Protein AF-A0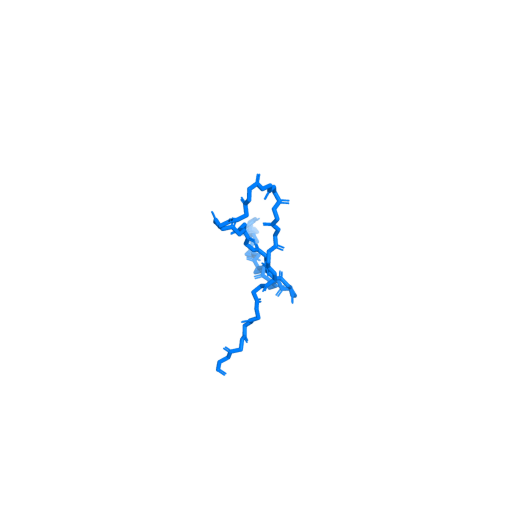A0G0RJV8-F1 (afdb_monomer_lite)

Secondary structure (DSSP, 8-state):
------------S-EEEE-TT-SS--EEEE----

pLDDT: mean 85.65, std 11.79, range [52.41, 96.19]

Organism: NCBI:txid1618551

Radius of gyration: 17.16 Å; chains: 1; bounding box: 37×23×43 Å

Sequence (34 aa):
GSAPYRFFKIVPEKFYVLDPDAKVDKRVEVNFNE

Structure (mmCIF, N/CA/C/O backbone):
data_AF-A0A0G0RJV8-F1
#
_entry.id   AF-A0A0G0RJV8-F1
#
loop_
_atom_site.group_PDB
_atom_site.id
_atom_site.type_symbol
_atom_site.label_atom_id
_atom_site.label_alt_id
_atom_site.label_comp_id
_atom_site.label_asym_id
_atom_site.label_entity_id
_atom_site.label_seq_id
_atom_site.pdbx_PDB_ins_code
_atom_site.Cartn_x
_atom_site.Cartn_y
_atom_site.Cartn_z
_atom_site.occupancy
_atom_site.B_iso_or_equiv
_atom_site.auth_seq_id
_atom_site.auth_comp_id
_atom_site.auth_asym_id
_atom_site.auth_atom_id
_atom_site.pdbx_PDB_model_num
ATOM 1 N N . GLY A 1 1 ? 24.364 11.235 -28.831 1.00 55.16 1 GLY A N 1
ATOM 2 C CA . GLY A 1 1 ? 24.313 11.665 -27.422 1.00 55.16 1 GLY A CA 1
ATOM 3 C C . GLY A 1 1 ? 23.623 10.581 -26.633 1.00 55.16 1 GLY A C 1
ATOM 4 O O . GLY A 1 1 ? 22.571 10.136 -27.073 1.00 55.16 1 GLY A O 1
ATOM 5 N N . SER A 1 2 ? 24.233 10.088 -25.556 1.00 67.31 2 SER A N 1
ATOM 6 C CA . SER A 1 2 ? 23.599 9.087 -24.695 1.00 67.31 2 SER A CA 1
ATOM 7 C C . SER A 1 2 ? 22.367 9.713 -24.043 1.00 67.31 2 SER A C 1
ATOM 9 O O . SER A 1 2 ? 22.464 10.757 -23.404 1.00 67.31 2 SER A O 1
ATOM 11 N N . ALA A 1 3 ? 21.193 9.122 -24.255 1.00 71.38 3 ALA A N 1
ATOM 12 C CA . ALA A 1 3 ? 19.981 9.573 -23.587 1.00 71.38 3 ALA A CA 1
ATOM 13 C C . ALA A 1 3 ? 20.116 9.261 -22.079 1.00 71.38 3 ALA A C 1
ATOM 15 O O . ALA A 1 3 ? 20.270 8.091 -21.727 1.00 71.38 3 ALA A O 1
ATOM 16 N N . PRO A 1 4 ? 20.100 10.267 -21.183 1.00 77.88 4 PRO A N 1
ATOM 17 C CA . PRO A 1 4 ? 20.350 10.069 -19.752 1.00 77.88 4 PRO A CA 1
ATOM 18 C C . PRO A 1 4 ? 19.117 9.568 -18.984 1.00 77.88 4 PRO A C 1
ATOM 20 O O . PRO A 1 4 ? 19.202 9.287 -17.789 1.00 77.88 4 PRO A O 1
ATOM 23 N N . TYR A 1 5 ? 17.964 9.467 -19.645 1.00 75.56 5 TYR A N 1
ATOM 24 C CA . TYR A 1 5 ? 16.703 9.127 -19.000 1.00 75.56 5 TYR A CA 1
ATOM 25 C C . TYR A 1 5 ? 16.527 7.614 -18.910 1.00 75.56 5 TYR A C 1
ATOM 27 O O . TYR A 1 5 ? 16.544 6.904 -19.915 1.00 75.56 5 TYR A O 1
ATOM 35 N N . ARG A 1 6 ? 16.345 7.126 -17.682 1.00 79.31 6 ARG A N 1
ATOM 36 C CA . ARG A 1 6 ? 15.996 5.734 -17.395 1.00 79.31 6 ARG A CA 1
ATOM 37 C C . ARG A 1 6 ? 14.531 5.671 -16.998 1.00 79.31 6 ARG A C 1
ATOM 39 O O . ARG A 1 6 ? 14.100 6.406 -16.114 1.00 79.31 6 ARG A O 1
ATOM 46 N N . PHE A 1 7 ? 13.783 4.782 -17.639 1.00 84.81 7 PHE A N 1
ATOM 47 C CA . PHE A 1 7 ? 12.440 4.439 -1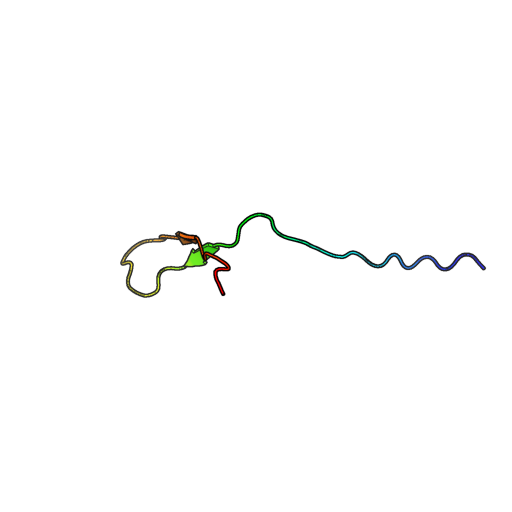7.194 1.00 84.81 7 PHE A CA 1
ATOM 48 C C . PHE A 1 7 ? 12.535 3.422 -16.062 1.00 84.81 7 PHE A C 1
ATOM 50 O O . PHE A 1 7 ? 13.255 2.430 -16.171 1.00 84.81 7 PHE A O 1
ATOM 57 N N . PHE A 1 8 ? 11.790 3.665 -14.989 1.00 86.00 8 PHE A N 1
ATOM 58 C CA . PHE A 1 8 ? 11.663 2.738 -13.874 1.00 86.00 8 PHE A CA 1
ATOM 59 C C . PHE A 1 8 ? 10.227 2.233 -13.818 1.00 86.00 8 PHE A C 1
ATOM 61 O O . PHE A 1 8 ? 9.284 3.021 -13.871 1.00 86.00 8 PHE A O 1
ATOM 68 N N . LYS A 1 9 ? 10.069 0.914 -13.703 1.00 89.06 9 LYS A N 1
ATOM 69 C CA . LYS A 1 9 ? 8.787 0.275 -13.416 1.00 89.06 9 LYS A CA 1
ATOM 70 C C . LYS A 1 9 ? 8.835 -0.241 -11.986 1.00 89.06 9 LYS A C 1
ATOM 72 O O . LYS A 1 9 ? 9.704 -1.042 -11.658 1.00 89.06 9 LYS A O 1
ATOM 77 N N . ILE A 1 10 ? 7.902 0.214 -11.159 1.00 88.62 10 ILE A N 1
ATOM 78 C CA . ILE A 1 10 ? 7.726 -0.297 -9.800 1.00 88.62 10 ILE A CA 1
ATOM 79 C C . ILE A 1 10 ? 6.650 -1.379 -9.865 1.00 88.62 10 ILE A C 1
ATOM 81 O O . ILE A 1 10 ? 5.538 -1.118 -10.319 1.00 88.62 10 ILE A O 1
ATOM 85 N N . VAL A 1 11 ? 7.000 -2.593 -9.448 1.00 89.94 11 VAL A N 1
ATOM 86 C CA . VAL A 1 11 ? 6.073 -3.723 -9.323 1.00 89.94 11 VAL A CA 1
ATOM 87 C C . VAL A 1 11 ? 6.078 -4.132 -7.851 1.00 89.94 11 VAL A C 1
ATOM 89 O O . VAL A 1 11 ? 7.027 -4.786 -7.423 1.00 89.94 11 VAL A O 1
ATOM 92 N N . PRO A 1 12 ? 5.109 -3.668 -7.044 1.00 88.75 12 PRO A N 1
ATOM 93 C CA . PRO A 1 12 ? 5.075 -3.981 -5.622 1.00 88.75 12 PRO A CA 1
ATOM 94 C C . PRO A 1 12 ? 4.667 -5.441 -5.396 1.00 88.75 12 PRO A C 1
ATOM 96 O O . PRO A 1 12 ? 3.740 -5.931 -6.032 1.00 88.75 12 PRO A O 1
ATOM 99 N N . GLU A 1 13 ? 5.330 -6.119 -4.457 1.00 90.69 13 GLU A N 1
ATOM 100 C CA . GLU A 1 13 ? 4.944 -7.471 -4.021 1.00 90.69 13 GLU A CA 1
ATOM 101 C C . GLU A 1 13 ? 3.718 -7.448 -3.097 1.00 90.69 13 GLU A C 1
ATOM 103 O O . GLU A 1 13 ? 2.947 -8.402 -3.062 1.00 90.69 13 GLU A O 1
ATOM 108 N N . LYS A 1 14 ? 3.545 -6.355 -2.341 1.00 92.19 14 LYS A N 1
ATOM 109 C CA . LYS A 1 14 ? 2.449 -6.138 -1.389 1.00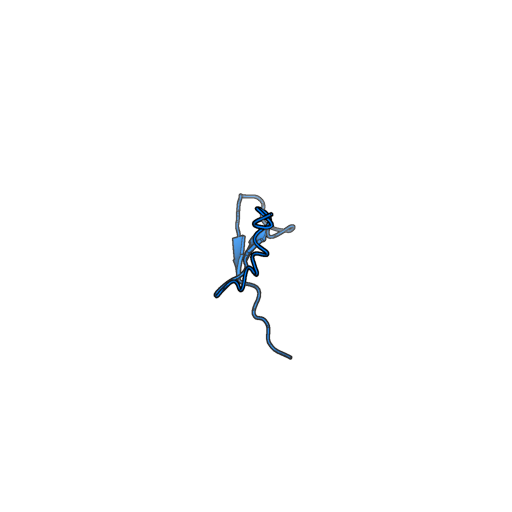 92.19 14 LYS A CA 1
ATOM 110 C C . LYS A 1 14 ? 2.034 -4.673 -1.378 1.00 92.19 14 LYS A C 1
ATOM 112 O O . LYS A 1 14 ? 2.874 -3.787 -1.547 1.00 92.19 14 LYS A O 1
ATOM 117 N N . PHE A 1 15 ? 0.754 -4.414 -1.133 1.00 92.56 15 PHE A N 1
ATOM 118 C CA . PHE A 1 15 ? 0.199 -3.067 -1.025 1.00 92.56 15 PHE A CA 1
ATOM 119 C C . PHE A 1 15 ? -0.668 -2.959 0.229 1.00 92.56 15 PHE A C 1
ATOM 121 O O . PHE A 1 15 ? -1.420 -3.876 0.540 1.00 92.56 15 PHE A O 1
ATOM 128 N N . TYR A 1 16 ? -0.555 -1.847 0.956 1.00 94.38 16 TYR A N 1
ATOM 129 C CA . TYR A 1 16 ? -1.279 -1.618 2.206 1.00 94.38 16 TYR A CA 1
ATOM 130 C C . TYR A 1 16 ? -1.966 -0.255 2.175 1.00 94.38 16 TYR A C 1
ATOM 132 O O . TYR A 1 16 ? -1.366 0.726 1.735 1.00 94.38 16 TYR A O 1
ATOM 140 N N . VAL A 1 17 ? -3.184 -0.179 2.705 1.00 94.00 17 VAL A N 1
ATOM 141 C CA . VAL A 1 17 ? -3.946 1.071 2.862 1.00 94.00 17 VAL A CA 1
ATOM 142 C C . VAL A 1 17 ? -4.273 1.324 4.326 1.00 94.00 17 VAL A C 1
ATOM 144 O O . VAL A 1 17 ? -4.281 0.395 5.132 1.00 94.00 17 VAL A O 1
ATOM 147 N N . LEU A 1 18 ? -4.517 2.582 4.686 1.00 96.19 18 LEU A N 1
ATOM 148 C CA . LEU A 1 18 ? -5.033 2.912 6.012 1.00 96.19 18 LEU A CA 1
ATOM 149 C C . LEU A 1 18 ? -6.487 2.450 6.130 1.00 96.19 18 LEU A C 1
ATOM 151 O O . LEU A 1 18 ? -7.278 2.643 5.209 1.00 96.19 18 LEU A O 1
ATOM 155 N N . ASP A 1 19 ? -6.810 1.841 7.265 1.00 94.62 19 ASP A N 1
ATOM 156 C CA . ASP A 1 19 ? -8.170 1.458 7.630 1.00 94.62 19 ASP A CA 1
ATOM 157 C C . ASP A 1 19 ? -8.952 2.719 8.047 1.00 94.62 19 ASP A C 1
ATOM 159 O O . ASP A 1 19 ? -8.600 3.321 9.065 1.00 94.62 19 ASP A O 1
ATOM 163 N N . PRO A 1 20 ? -9.977 3.152 7.289 1.00 92.19 20 PRO A N 1
ATOM 164 C CA . PRO A 1 20 ? -10.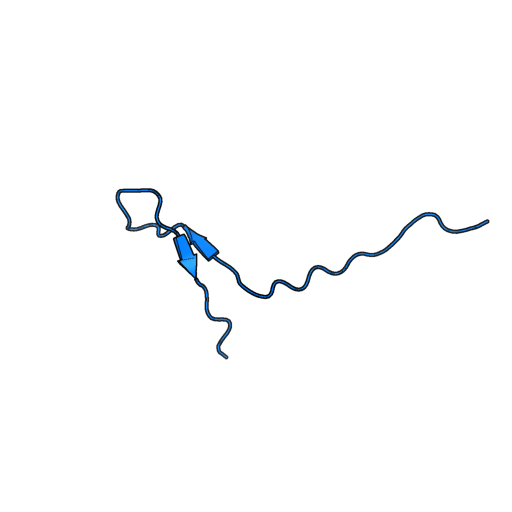707 4.381 7.595 1.00 92.19 20 PRO A CA 1
ATOM 165 C C . PRO A 1 20 ? -11.557 4.269 8.868 1.00 92.19 20 PRO A C 1
ATOM 167 O O . PRO A 1 20 ? -11.878 5.290 9.473 1.00 92.19 20 PRO A O 1
ATOM 170 N N . ASP A 1 21 ? -11.903 3.049 9.286 1.00 94.94 21 ASP A N 1
ATOM 171 C CA . ASP A 1 21 ? -12.757 2.797 10.449 1.00 94.94 21 ASP A CA 1
ATOM 172 C C . ASP A 1 21 ? -11.941 2.565 11.729 1.00 94.94 21 ASP A C 1
ATOM 174 O O . ASP A 1 21 ? -12.478 2.529 12.845 1.00 94.94 21 ASP A O 1
ATOM 178 N N . ALA A 1 22 ? -10.623 2.407 11.600 1.00 92.75 22 ALA A N 1
ATOM 179 C CA . ALA A 1 22 ? -9.753 2.228 12.743 1.00 92.75 22 ALA A CA 1
ATOM 180 C C . ALA A 1 22 ? -9.575 3.547 13.507 1.00 92.75 22 ALA A C 1
ATOM 182 O O . ALA A 1 22 ? -9.179 4.575 12.970 1.00 92.75 22 ALA A O 1
ATOM 183 N N . LYS A 1 23 ? -9.785 3.497 14.827 1.00 93.25 23 LYS A N 1
ATOM 184 C CA . LYS A 1 23 ? -9.531 4.631 15.739 1.00 93.25 23 LYS A CA 1
ATOM 185 C C . LYS A 1 23 ? -8.040 4.906 15.979 1.00 93.25 23 LYS A C 1
ATOM 187 O O . LYS A 1 23 ? -7.694 5.772 16.776 1.00 93.25 23 LYS A O 1
ATOM 192 N N . VAL A 1 24 ? -7.174 4.112 15.360 1.00 92.25 24 VAL A N 1
ATOM 193 C CA . VAL A 1 24 ? -5.717 4.138 15.486 1.00 92.25 24 VAL A CA 1
ATOM 194 C C . VAL A 1 24 ? -5.110 3.865 14.119 1.00 92.25 24 VAL A C 1
ATOM 196 O O . VAL A 1 24 ? -5.773 3.284 13.260 1.00 92.25 24 VAL A O 1
ATOM 199 N N . ASP A 1 25 ? -3.837 4.215 13.946 1.00 92.38 25 ASP A N 1
ATOM 200 C CA . ASP A 1 25 ? -3.091 3.920 12.724 1.00 92.38 25 ASP A CA 1
ATOM 201 C C . ASP A 1 25 ? -2.992 2.405 12.507 1.00 92.38 25 ASP A C 1
ATOM 203 O O . ASP A 1 25 ? -2.145 1.704 13.068 1.00 92.38 25 ASP A O 1
ATOM 207 N N . LYS A 1 26 ? -3.898 1.896 11.675 1.00 95.44 26 LYS A N 1
ATOM 208 C CA . LYS A 1 26 ? -3.972 0.499 11.272 1.00 95.44 26 LYS A CA 1
ATOM 209 C C . LYS A 1 26 ? -3.895 0.435 9.757 1.00 95.44 26 LYS A C 1
ATOM 211 O O . LYS A 1 26 ? -4.610 1.139 9.049 1.00 95.44 26 LYS A O 1
ATOM 216 N N . ARG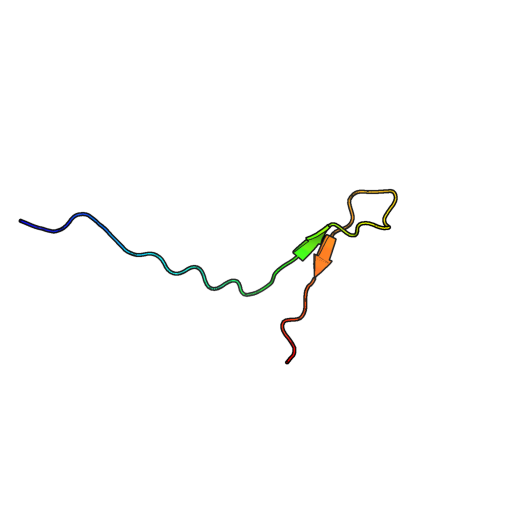 A 1 27 ? -3.012 -0.431 9.266 1.00 95.38 27 ARG A N 1
ATOM 217 C CA . ARG A 1 27 ? -2.832 -0.692 7.839 1.00 95.38 27 ARG A CA 1
ATOM 218 C C . ARG A 1 27 ? -3.414 -2.052 7.488 1.00 95.38 27 ARG A C 1
ATOM 220 O O . ARG A 1 27 ? -3.230 -3.008 8.239 1.00 95.38 27 ARG A O 1
ATOM 227 N N . VAL A 1 28 ? -4.097 -2.127 6.355 1.00 94.50 28 VAL A N 1
ATOM 228 C CA . VAL A 1 28 ? -4.728 -3.340 5.831 1.00 94.50 28 VAL A CA 1
ATOM 229 C C . VAL A 1 28 ? -4.061 -3.691 4.511 1.00 94.50 28 VAL A C 1
ATOM 231 O O . VAL A 1 28 ? -3.926 -2.831 3.641 1.00 94.50 28 VAL A O 1
ATOM 234 N N . GLU A 1 29 ? -3.605 -4.937 4.388 1.00 94.50 29 GLU A N 1
ATOM 235 C CA . GLU A 1 29 ? -3.049 -5.462 3.139 1.00 94.50 29 GLU A CA 1
ATOM 236 C C . GLU A 1 29 ? -4.165 -5.600 2.104 1.00 94.50 29 GLU A C 1
ATOM 238 O O . GLU A 1 29 ? -5.221 -6.167 2.388 1.00 94.50 29 GLU A O 1
ATOM 243 N N . VAL A 1 30 ? -3.936 -5.070 0.907 1.00 91.75 30 VAL A N 1
ATOM 244 C CA . VAL A 1 30 ? -4.849 -5.206 -0.222 1.00 91.75 30 VAL A CA 1
ATOM 245 C C . VAL A 1 30 ? -4.417 -6.424 -1.020 1.00 91.75 30 VAL A C 1
ATOM 247 O O . VAL A 1 30 ? -3.341 -6.440 -1.618 1.00 91.75 30 VAL A O 1
ATOM 250 N N . ASN A 1 31 ? -5.278 -7.435 -1.048 1.00 88.38 3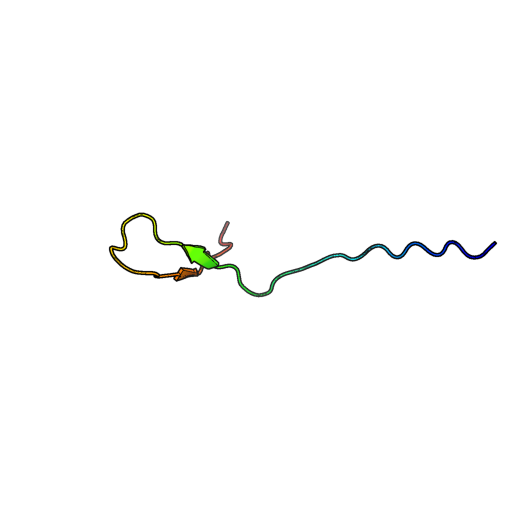1 ASN A N 1
ATOM 251 C CA . ASN A 1 31 ? -5.098 -8.574 -1.935 1.00 88.38 31 ASN A CA 1
ATOM 252 C C . ASN A 1 31 ? -5.535 -8.167 -3.344 1.00 88.38 31 ASN A C 1
ATOM 254 O O . ASN A 1 31 ? -6.699 -7.829 -3.555 1.00 88.38 31 ASN A O 1
ATOM 258 N N . PHE A 1 32 ? -4.612 -8.216 -4.304 1.00 69.88 32 PHE A N 1
ATOM 259 C CA . PHE A 1 32 ? -4.910 -8.089 -5.732 1.00 69.88 32 PHE A CA 1
ATOM 260 C C . PHE A 1 32 ? -5.538 -9.395 -6.246 1.00 69.88 32 PHE A C 1
ATOM 262 O O . PHE A 1 32 ? -4.945 -10.087 -7.065 1.00 69.88 32 PHE A O 1
ATOM 269 N N . ASN A 1 33 ? -6.691 -9.787 -5.707 1.00 63.72 33 ASN A N 1
ATOM 270 C CA . ASN A 1 33 ? -7.433 -10.933 -6.223 1.00 63.72 33 ASN A CA 1
ATOM 271 C C . ASN A 1 33 ? -8.492 -10.408 -7.199 1.00 63.72 33 ASN A C 1
ATOM 273 O O . ASN A 1 33 ? -9.348 -9.619 -6.795 1.00 63.72 33 ASN A O 1
ATOM 277 N N . GLU A 1 34 ? -8.376 -10.814 -8.465 1.00 52.41 34 GLU A N 1
ATOM 278 C CA . GLU A 1 34 ? -9.434 -10.722 -9.485 1.00 52.41 34 GLU A CA 1
ATOM 279 C C . GLU A 1 34 ? -10.593 -11.679 -9.172 1.00 52.41 34 GLU A C 1
ATOM 281 O O . GLU A 1 34 ? -10.324 -12.798 -8.668 1.00 52.41 34 GLU A O 1
#

Foldseek 3Di:
DPDPDDDDDDDDPWDWDADPPDPDGDIDIDDPDD